Protein AF-A0A3P7J458-F1 (afdb_monomer)

Structure (mmCIF, N/CA/C/O backbone):
data_AF-A0A3P7J458-F1
#
_entry.id   AF-A0A3P7J458-F1
#
loop_
_atom_site.group_PDB
_atom_site.id
_atom_site.type_symbol
_atom_site.label_atom_id
_atom_site.label_alt_id
_atom_site.label_comp_id
_atom_site.label_asym_id
_atom_site.label_entity_id
_atom_site.label_seq_id
_atom_site.pdbx_PDB_ins_code
_atom_site.Cartn_x
_atom_site.Cartn_y
_atom_site.Cartn_z
_atom_site.occupancy
_atom_site.B_iso_or_equiv
_atom_site.auth_seq_id
_atom_site.auth_comp_id
_atom_site.auth_asym_id
_atom_site.auth_atom_id
_atom_site.pdbx_PDB_model_num
ATOM 1 N N . MET A 1 1 ? 8.120 -0.990 6.979 1.00 80.19 1 MET A N 1
ATOM 2 C CA . MET A 1 1 ? 7.201 0.169 6.967 1.00 80.19 1 MET A CA 1
ATOM 3 C C . MET A 1 1 ? 7.114 0.752 8.368 1.00 80.19 1 MET A C 1
ATOM 5 O O . MET A 1 1 ? 7.277 -0.019 9.309 1.00 80.19 1 MET A O 1
ATOM 9 N N . PRO A 1 2 ? 6.896 2.067 8.531 1.00 87.12 2 PRO A N 1
ATOM 10 C CA . PRO A 1 2 ? 6.643 2.652 9.845 1.00 87.12 2 PRO A CA 1
ATOM 11 C C . PRO A 1 2 ? 5.404 2.026 10.516 1.00 87.12 2 PRO A C 1
ATOM 13 O O . PRO A 1 2 ? 4.431 1.738 9.812 1.00 87.12 2 PRO A O 1
ATOM 16 N N . PRO A 1 3 ? 5.398 1.828 11.845 1.00 85.62 3 PRO A N 1
ATOM 17 C CA . PRO A 1 3 ? 4.215 1.355 12.561 1.00 85.62 3 PRO A CA 1
ATOM 18 C C . PRO A 1 3 ? 3.058 2.351 12.407 1.00 85.62 3 PRO A C 1
ATOM 20 O O . PRO A 1 3 ? 3.285 3.560 12.339 1.00 85.62 3 PRO A O 1
ATOM 23 N N . HIS A 1 4 ? 1.825 1.840 12.339 1.00 88.69 4 HIS A N 1
ATOM 24 C CA . HIS A 1 4 ? 0.601 2.633 12.152 1.00 88.69 4 HIS A CA 1
ATOM 25 C C . HIS A 1 4 ? 0.6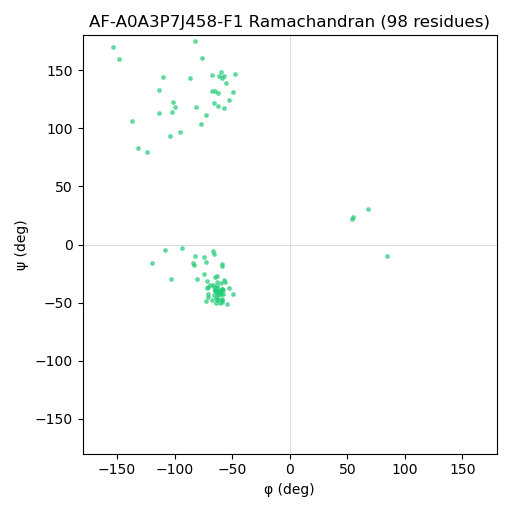06 3.549 10.912 1.00 88.69 4 HIS A C 1
ATOM 27 O O . HIS A 1 4 ? -0.113 4.543 10.879 1.00 88.69 4 HIS A O 1
ATOM 33 N N . SER A 1 5 ? 1.412 3.250 9.885 1.00 90.94 5 SER A N 1
ATOM 34 C CA . SER A 1 5 ? 1.420 4.035 8.637 1.00 90.94 5 SER A CA 1
ATOM 35 C C . SER A 1 5 ? 0.345 3.633 7.630 1.00 90.94 5 SER A C 1
ATOM 37 O O . SER A 1 5 ? 0.047 4.405 6.720 1.00 90.94 5 SER A O 1
ATOM 39 N N . PHE A 1 6 ? -0.247 2.456 7.809 1.00 92.56 6 PHE A N 1
ATOM 40 C CA . PHE A 1 6 ? -1.390 1.949 7.061 1.00 92.56 6 PHE A CA 1
ATOM 41 C C . PHE A 1 6 ? -2.160 0.953 7.938 1.00 92.56 6 PHE A C 1
ATOM 43 O O . PHE A 1 6 ? -1.689 0.578 9.012 1.00 92.56 6 PHE A O 1
ATOM 50 N N . ILE A 1 7 ? -3.346 0.563 7.477 1.00 94.94 7 ILE A N 1
ATOM 51 C CA . ILE A 1 7 ? -4.179 -0.476 8.083 1.00 94.94 7 ILE A CA 1
ATOM 52 C C . ILE A 1 7 ? -4.224 -1.619 7.072 1.00 94.94 7 ILE A C 1
ATOM 54 O O . ILE A 1 7 ? -4.728 -1.422 5.964 1.00 94.94 7 ILE A O 1
ATOM 58 N N . ALA A 1 8 ? -3.635 -2.763 7.415 1.00 92.31 8 ALA A N 1
ATOM 59 C CA . ALA A 1 8 ? -3.552 -3.916 6.528 1.00 92.31 8 ALA A CA 1
ATOM 60 C C . ALA A 1 8 ? -4.816 -4.777 6.658 1.00 92.31 8 ALA A C 1
ATOM 62 O O . ALA A 1 8 ? -5.380 -4.893 7.742 1.00 92.31 8 ALA A O 1
ATOM 63 N N . MET A 1 9 ? -5.298 -5.363 5.561 1.00 91.00 9 MET A N 1
ATOM 64 C CA . MET A 1 9 ? -6.488 -6.227 5.607 1.00 91.00 9 MET A CA 1
ATOM 65 C C . MET A 1 9 ? -6.223 -7.550 6.339 1.00 91.00 9 MET A C 1
ATOM 67 O O . MET A 1 9 ? -7.107 -8.081 7.007 1.00 91.00 9 MET A O 1
ATOM 71 N N . ASP A 1 10 ? -5.010 -8.076 6.199 1.00 89.00 10 ASP A N 1
ATOM 72 C CA . ASP A 1 10 ? -4.530 -9.337 6.760 1.00 89.00 10 ASP A CA 1
ATOM 73 C C . ASP A 1 10 ? -4.254 -9.282 8.271 1.00 89.00 10 ASP A C 1
ATOM 75 O O . ASP A 1 10 ? -4.133 -10.335 8.896 1.00 89.00 10 ASP A O 1
ATOM 79 N N . ASP A 1 11 ? -4.263 -8.085 8.872 1.00 91.81 11 ASP A N 1
ATOM 80 C CA . ASP A 1 11 ? -4.235 -7.891 10.330 1.00 91.81 11 ASP A CA 1
ATOM 81 C C . ASP A 1 11 ? -5.575 -8.251 11.010 1.00 91.81 11 ASP A C 1
ATOM 83 O O . ASP A 1 11 ? -5.627 -8.392 12.233 1.00 91.81 11 ASP A O 1
ATOM 87 N N . TYR A 1 12 ? -6.663 -8.395 10.241 1.00 93.12 12 TYR A N 1
ATOM 88 C CA . TYR A 1 12 ? -8.009 -8.674 10.754 1.00 93.12 12 TYR A CA 1
ATOM 89 C C . TYR A 1 12 ? -8.459 -10.090 10.414 1.00 93.12 12 TYR A C 1
ATOM 91 O O . TYR A 1 12 ? -8.207 -10.607 9.320 1.00 93.12 12 TYR A O 1
ATOM 99 N N . ASN A 1 13 ? -9.206 -10.702 11.332 1.00 91.31 13 ASN A N 1
ATOM 100 C CA . ASN A 1 13 ? -9.737 -12.044 11.132 1.00 91.31 13 ASN A CA 1
ATOM 101 C C . ASN A 1 13 ? -10.867 -12.054 10.106 1.00 91.31 13 ASN A C 1
ATOM 103 O O . ASN A 1 13 ? -10.989 -13.032 9.380 1.00 91.31 13 ASN A O 1
ATOM 107 N N . SER A 1 14 ? -11.654 -10.977 10.009 1.00 92.06 14 SER A N 1
ATOM 108 C CA . SER A 1 14 ? -12.764 -10.880 9.059 1.00 92.06 14 SER A CA 1
ATOM 109 C C . SER A 1 14 ? -13.014 -9.443 8.571 1.00 92.06 14 SER A C 1
ATOM 111 O O . SER A 1 14 ? -12.667 -8.471 9.257 1.00 92.06 14 SER A O 1
ATOM 113 N N . PRO A 1 15 ? -13.697 -9.270 7.419 1.00 93.12 15 PRO A N 1
ATOM 114 C CA . PRO A 1 15 ? -14.131 -7.958 6.946 1.00 93.12 15 PRO A CA 1
ATOM 115 C C . PRO A 1 15 ? -14.992 -7.202 7.953 1.00 93.12 15 PRO A C 1
ATOM 117 O O . PRO A 1 15 ? -14.955 -5.972 8.009 1.00 93.12 15 PRO A O 1
ATOM 120 N N . LYS A 1 16 ? -15.781 -7.930 8.751 1.00 93.25 16 LYS A N 1
ATOM 121 C CA . LYS A 1 16 ? -16.646 -7.340 9.770 1.00 93.25 16 LYS A CA 1
ATOM 122 C C . LYS A 1 16 ? -15.823 -6.704 10.889 1.00 93.25 16 LYS A C 1
ATOM 124 O O . LYS A 1 16 ? -16.086 -5.553 11.228 1.00 93.25 16 LYS A O 1
ATOM 129 N N . GLU A 1 17 ? -14.822 -7.415 11.408 1.00 94.94 17 GLU A N 1
ATOM 130 C CA . GLU A 1 17 ? -13.917 -6.903 12.445 1.00 94.94 17 GLU A CA 1
ATOM 131 C C . GLU A 1 17 ? -13.194 -5.635 11.966 1.00 94.94 17 GLU A C 1
ATOM 133 O O . GLU A 1 17 ? -13.194 -4.609 12.651 1.00 94.94 17 GLU A O 1
ATOM 138 N N . MET A 1 18 ? -12.662 -5.666 10.738 1.00 96.12 18 MET A N 1
ATOM 139 C CA . MET A 1 18 ? -12.031 -4.499 10.121 1.00 96.12 18 MET A CA 1
ATOM 140 C C . MET A 1 18 ? -13.011 -3.325 10.009 1.00 96.12 18 MET A C 1
ATOM 142 O O . MET A 1 18 ? -12.684 -2.204 10.395 1.00 96.12 18 MET A O 1
ATOM 146 N N . ALA A 1 19 ? -14.229 -3.562 9.513 1.00 95.81 19 ALA A N 1
ATOM 147 C CA . ALA A 1 19 ? -15.236 -2.517 9.349 1.00 95.81 19 ALA A CA 1
ATOM 148 C C . ALA A 1 19 ? -15.664 -1.891 10.687 1.00 95.81 19 ALA A C 1
ATOM 150 O O . ALA A 1 19 ? -15.892 -0.682 10.755 1.00 95.81 19 ALA A O 1
ATOM 151 N N . GLU A 1 20 ? -15.772 -2.687 11.752 1.00 96.75 20 GLU A N 1
ATOM 152 C CA . GLU A 1 20 ? -16.069 -2.197 13.100 1.00 96.75 20 GLU A CA 1
ATOM 153 C C . GLU A 1 20 ? -14.948 -1.294 13.627 1.00 96.75 20 GLU A C 1
ATOM 155 O O . GLU A 1 20 ? -15.228 -0.187 14.092 1.00 96.75 20 GLU A O 1
ATOM 160 N N . HIS A 1 21 ? -13.686 -1.703 13.474 1.00 96.75 21 HIS A N 1
ATOM 161 C CA . HIS A 1 21 ? -12.537 -0.879 13.850 1.00 96.75 21 HIS A CA 1
ATOM 162 C C . HIS A 1 21 ? -12.453 0.4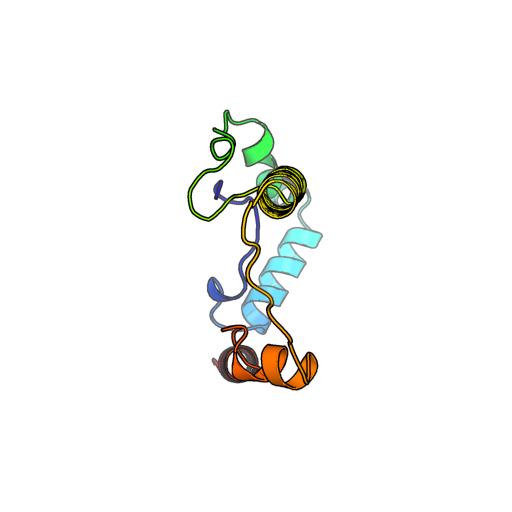21 13.031 1.00 96.75 21 HIS A C 1
ATOM 164 O O . HIS A 1 21 ? -12.250 1.495 13.600 1.00 96.75 21 HIS A O 1
ATOM 170 N N . LEU A 1 22 ? -12.682 0.370 11.714 1.00 97.31 22 LEU A N 1
ATOM 171 C CA . LEU A 1 22 ? -12.675 1.567 10.866 1.00 97.31 22 LEU A CA 1
ATOM 172 C C . LEU A 1 22 ? -13.778 2.563 11.252 1.00 97.31 22 LEU A C 1
ATOM 174 O O . LEU A 1 22 ? -13.518 3.764 11.294 1.00 97.31 22 LEU A O 1
ATOM 178 N N . LYS A 1 23 ? -14.982 2.087 11.594 1.00 97.94 23 LYS A N 1
ATOM 179 C CA . LYS A 1 23 ? -16.072 2.949 12.089 1.00 97.94 23 LYS A CA 1
ATOM 180 C C . LYS A 1 23 ? -15.733 3.599 13.430 1.00 97.94 23 LYS A C 1
ATOM 182 O O . LYS A 1 23 ? -16.052 4.767 13.646 1.00 97.94 23 LYS A O 1
ATOM 187 N N . GLN A 1 24 ? -15.075 2.867 14.331 1.00 96.75 24 GLN A N 1
ATOM 188 C CA . GLN A 1 24 ? -14.593 3.436 15.591 1.00 96.75 24 GLN A CA 1
ATOM 189 C C . GLN A 1 24 ? -13.564 4.546 15.329 1.00 96.75 24 GLN A C 1
ATOM 191 O O . GLN A 1 24 ? -13.716 5.645 15.865 1.00 96.75 24 GLN A O 1
ATOM 196 N N . LEU A 1 25 ? -12.586 4.304 14.446 1.00 96.81 25 LEU A N 1
ATOM 197 C CA . LEU A 1 25 ? -11.589 5.306 14.053 1.00 96.81 25 LEU A CA 1
ATOM 198 C C . LEU A 1 25 ? -12.206 6.538 13.387 1.00 96.81 25 LEU A C 1
ATOM 200 O O . LEU A 1 25 ? -11.779 7.654 13.668 1.00 96.81 25 LEU A O 1
ATOM 204 N N . GLU A 1 26 ? -13.215 6.362 12.533 1.00 96.62 26 GLU A N 1
ATOM 205 C CA . GLU A 1 26 ? -13.939 7.476 11.912 1.00 96.62 26 GLU A CA 1
ATOM 206 C C . GLU A 1 26 ? -14.565 8.404 12.970 1.00 96.62 26 GLU A C 1
ATOM 208 O O . GLU A 1 26 ? -14.541 9.630 12.830 1.00 96.62 26 GLU A O 1
ATOM 213 N N . SER A 1 27 ? -15.092 7.824 14.052 1.00 96.94 27 SER A N 1
ATOM 214 C CA . SER A 1 27 ? -15.742 8.570 15.134 1.00 96.94 27 SER A CA 1
ATOM 215 C C . SER A 1 27 ? -14.764 9.197 16.140 1.00 96.94 27 SER A C 1
ATOM 217 O O . SER A 1 27 ? -15.055 10.260 16.696 1.00 96.94 27 SER A O 1
ATOM 219 N N . ASP A 1 28 ? -13.589 8.593 16.349 1.00 97.75 28 ASP A N 1
ATOM 220 C CA . ASP A 1 28 ? -12.557 9.073 17.272 1.00 97.75 28 ASP A CA 1
ATOM 221 C C . ASP A 1 28 ? -11.391 9.734 16.520 1.00 97.75 28 ASP A C 1
ATOM 223 O O . ASP A 1 28 ? -10.392 9.113 16.145 1.00 97.75 28 ASP A O 1
ATOM 227 N N . LYS A 1 29 ? -11.482 11.061 16.376 1.00 95.62 29 LYS A N 1
ATOM 228 C CA . LYS A 1 29 ? -10.443 11.883 15.736 1.00 95.62 29 LYS A CA 1
ATOM 229 C C . LYS A 1 29 ? -9.071 11.758 16.396 1.00 95.62 29 LYS A C 1
ATOM 231 O O . LYS A 1 29 ? -8.068 11.948 15.710 1.00 95.62 29 LYS A O 1
ATOM 236 N N . LYS A 1 30 ? -9.004 11.503 17.709 1.00 96.31 30 LYS A N 1
ATOM 237 C CA . LYS A 1 30 ? -7.727 11.365 18.415 1.00 96.31 30 LYS A CA 1
ATOM 238 C C . LYS A 1 30 ? -7.080 10.040 18.031 1.00 96.31 30 LYS A C 1
ATOM 240 O O . LYS A 1 30 ? -5.923 10.050 17.629 1.00 96.31 30 LYS A O 1
ATOM 245 N N . ALA A 1 31 ? -7.832 8.941 18.088 1.00 95.44 31 ALA A N 1
ATOM 246 C CA . ALA A 1 31 ? -7.348 7.631 17.658 1.00 95.44 31 ALA A CA 1
ATOM 247 C C . ALA A 1 31 ? -6.931 7.638 16.177 1.00 95.44 31 ALA A C 1
ATOM 249 O O . ALA A 1 31 ? -5.853 7.156 15.836 1.00 95.44 31 ALA A O 1
ATOM 250 N N . TYR A 1 32 ? -7.722 8.271 15.305 1.00 95.50 32 TYR A N 1
ATOM 251 C CA . TYR A 1 32 ? -7.363 8.445 13.896 1.00 95.50 32 TYR A CA 1
ATOM 252 C C . TYR A 1 32 ? -6.069 9.254 13.709 1.00 95.50 32 TYR A C 1
ATOM 254 O O . TYR A 1 32 ? -5.224 8.899 12.888 1.00 95.50 32 TYR A O 1
ATOM 262 N N . ALA A 1 33 ? -5.866 10.322 14.490 1.00 94.44 33 ALA A N 1
ATOM 263 C CA . ALA A 1 33 ? -4.663 11.148 14.403 1.00 94.44 33 ALA A CA 1
ATOM 264 C C . ALA A 1 33 ? -3.369 10.386 14.759 1.00 94.44 33 ALA A C 1
ATOM 266 O O . ALA A 1 33 ? -2.306 10.727 14.234 1.00 94.44 33 ALA A O 1
ATOM 267 N N . GLU A 1 34 ? -3.437 9.341 15.593 1.00 93.31 34 GLU A N 1
ATOM 268 C CA . GLU A 1 34 ? -2.271 8.514 15.942 1.00 93.31 34 GLU A CA 1
ATOM 269 C C . GLU A 1 34 ? -1.700 7.751 14.731 1.00 93.31 34 GLU A C 1
ATOM 271 O O . GLU A 1 34 ? -0.484 7.581 14.635 1.00 93.31 34 GLU A O 1
ATOM 276 N N . TYR A 1 35 ? -2.515 7.426 13.718 1.00 94.56 35 TYR A N 1
ATOM 277 C CA . TYR A 1 35 ? -2.038 6.858 12.440 1.00 94.56 35 TYR A CA 1
ATOM 278 C C . TYR A 1 35 ? -1.180 7.829 11.612 1.00 94.56 35 TYR A C 1
ATOM 280 O O . TYR A 1 35 ? -0.608 7.467 10.585 1.00 94.56 35 TYR A O 1
ATOM 288 N N . PHE A 1 36 ? -1.049 9.082 12.048 1.00 93.00 36 PHE A N 1
ATOM 289 C CA . PHE A 1 36 ? -0.144 10.064 11.453 1.00 93.00 36 PHE A CA 1
ATOM 290 C C . PHE A 1 36 ? 1.064 10.362 12.341 1.00 93.00 36 PHE A C 1
ATOM 292 O O . PHE A 1 36 ? 1.962 11.090 11.908 1.00 93.00 36 PHE A O 1
ATOM 299 N N . ALA A 1 37 ? 1.127 9.800 13.555 1.00 92.62 37 ALA A N 1
ATOM 300 C CA . ALA A 1 37 ? 2.219 10.031 14.496 1.00 92.62 37 ALA A CA 1
ATOM 301 C C . ALA A 1 37 ? 3.569 9.607 13.915 1.00 92.62 37 ALA A C 1
ATOM 303 O O . ALA A 1 37 ? 4.571 10.289 14.147 1.00 92.62 37 ALA A O 1
ATOM 304 N N . TRP A 1 38 ? 3.582 8.558 13.082 1.00 90.62 38 TRP A N 1
ATOM 305 C CA . TRP A 1 38 ? 4.789 8.116 12.395 1.00 90.62 38 TRP A CA 1
ATOM 306 C C . TRP A 1 38 ? 5.458 9.271 11.647 1.00 90.62 38 TRP A C 1
ATOM 308 O O . TRP A 1 38 ? 6.664 9.413 11.745 1.00 90.62 38 TRP A O 1
ATOM 318 N N . ARG A 1 39 ? 4.725 10.207 11.032 1.00 89.69 39 ARG A N 1
ATOM 319 C CA . ARG A 1 39 ? 5.309 11.337 10.279 1.00 89.69 39 ARG A CA 1
ATOM 320 C C . ARG A 1 39 ? 6.232 12.251 11.097 1.00 89.69 39 ARG A C 1
ATOM 322 O O . ARG A 1 39 ? 7.001 12.999 10.508 1.00 89.69 39 ARG A O 1
ATOM 329 N N . LYS A 1 40 ? 6.148 12.213 12.431 1.00 89.88 40 LYS A N 1
ATOM 330 C CA . LYS A 1 40 ? 7.004 12.992 13.343 1.00 89.88 40 LYS A CA 1
ATOM 331 C C . LYS A 1 40 ? 8.355 12.319 13.618 1.00 89.88 40 LYS A C 1
ATOM 333 O O . LYS A 1 40 ? 9.263 12.974 14.120 1.00 89.88 40 LYS A O 1
ATOM 338 N N . GLY A 1 41 ? 8.472 11.020 13.344 1.00 83.88 41 GLY A N 1
ATOM 339 C CA . GLY A 1 41 ? 9.703 10.256 13.520 1.00 83.88 41 GLY A CA 1
ATOM 340 C C . GLY A 1 41 ? 10.732 10.530 12.423 1.00 83.88 41 GLY A C 1
ATOM 341 O O . GLY A 1 41 ? 10.402 10.997 11.333 1.00 83.88 41 GLY A O 1
ATOM 342 N N . MET A 1 42 ? 11.992 10.200 12.705 1.00 80.88 42 MET A N 1
ATOM 343 C CA . MET A 1 42 ? 13.035 10.146 11.683 1.00 80.88 42 MET A CA 1
ATOM 344 C C . MET A 1 42 ? 12.934 8.815 10.939 1.00 80.88 42 MET A C 1
ATOM 346 O O . MET A 1 42 ? 13.114 7.757 11.537 1.00 80.88 42 MET A O 1
ATOM 350 N N . TRP A 1 43 ? 12.675 8.871 9.634 1.00 81.56 43 TRP A N 1
ATOM 351 C CA . TRP A 1 43 ? 12.645 7.689 8.776 1.00 81.56 43 TRP A CA 1
ATOM 352 C C . TRP A 1 43 ? 13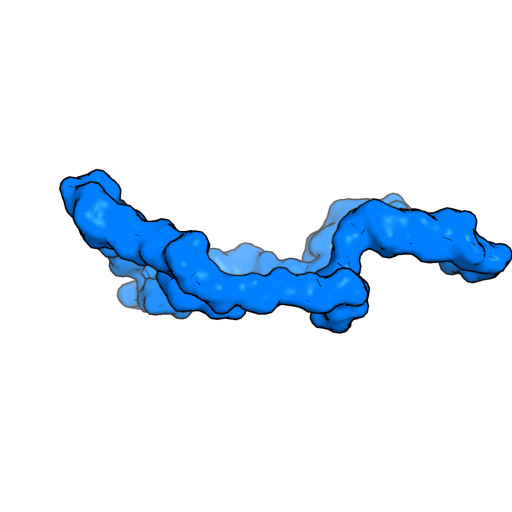.781 7.746 7.782 1.00 81.56 43 TRP A C 1
ATOM 354 O O . TRP A 1 43 ? 13.977 8.748 7.094 1.00 81.56 43 TRP A O 1
ATOM 364 N N . THR A 1 44 ? 14.487 6.633 7.662 1.00 76.44 44 THR A N 1
ATOM 365 C CA . THR A 1 44 ? 15.378 6.426 6.533 1.00 76.44 44 THR A CA 1
ATOM 366 C C . THR A 1 44 ? 14.508 6.156 5.316 1.00 76.44 44 THR A C 1
ATOM 368 O O . THR A 1 44 ? 13.839 5.123 5.240 1.00 76.44 44 THR A O 1
ATOM 371 N N . ALA A 1 45 ? 14.491 7.094 4.369 1.00 73.44 45 ALA A N 1
ATOM 372 C CA . ALA A 1 45 ? 14.000 6.790 3.034 1.00 73.44 45 ALA A CA 1
ATOM 373 C C . ALA A 1 45 ? 14.798 5.595 2.503 1.00 73.44 45 ALA A C 1
ATOM 375 O O . ALA A 1 45 ? 16.012 5.527 2.718 1.00 73.44 45 ALA A O 1
ATOM 376 N N . ALA A 1 46 ? 14.123 4.654 1.838 1.00 74.00 46 ALA A N 1
ATOM 377 C CA . ALA A 1 46 ? 14.820 3.565 1.170 1.00 74.00 46 ALA A CA 1
ATOM 378 C C . ALA A 1 46 ? 15.957 4.167 0.321 1.00 74.00 46 ALA A C 1
ATOM 380 O O . ALA A 1 46 ? 15.710 5.160 -0.377 1.00 74.00 46 ALA A O 1
ATOM 381 N N . PRO A 1 47 ? 17.192 3.637 0.420 1.00 72.25 47 PRO A N 1
ATOM 382 C CA . PRO A 1 47 ? 18.315 4.140 -0.352 1.00 72.25 47 PRO A CA 1
ATOM 383 C C . PRO A 1 47 ? 17.943 4.306 -1.822 1.00 72.25 47 PRO A C 1
ATOM 385 O O . PRO A 1 47 ? 17.149 3.533 -2.366 1.00 72.25 47 PRO A O 1
ATOM 388 N N . TRP A 1 48 ? 18.528 5.309 -2.472 1.00 64.25 48 TRP A N 1
ATOM 389 C CA . TRP A 1 48 ? 18.361 5.474 -3.909 1.00 64.25 48 TRP A CA 1
ATOM 390 C C . TRP A 1 48 ? 18.840 4.184 -4.598 1.00 64.25 48 TRP A C 1
ATOM 392 O O . TRP A 1 48 ? 19.999 3.810 -4.441 1.00 64.25 48 TRP A O 1
ATOM 402 N N . ASN A 1 49 ? 17.940 3.486 -5.302 1.00 68.00 49 ASN A N 1
ATOM 403 C CA . ASN A 1 49 ? 18.153 2.152 -5.890 1.00 68.00 49 ASN A CA 1
ATOM 404 C C . ASN A 1 49 ? 18.304 0.980 -4.897 1.00 68.00 49 ASN A C 1
ATOM 406 O O . ASN A 1 49 ? 18.981 -0.002 -5.205 1.00 68.00 49 ASN A O 1
ATOM 410 N N . ALA A 1 50 ? 17.672 1.035 -3.723 1.00 71.81 50 ALA A N 1
ATOM 411 C CA . ALA A 1 50 ? 17.594 -0.131 -2.846 1.00 71.81 50 ALA A CA 1
ATOM 412 C C . ALA A 1 50 ? 16.934 -1.332 -3.566 1.00 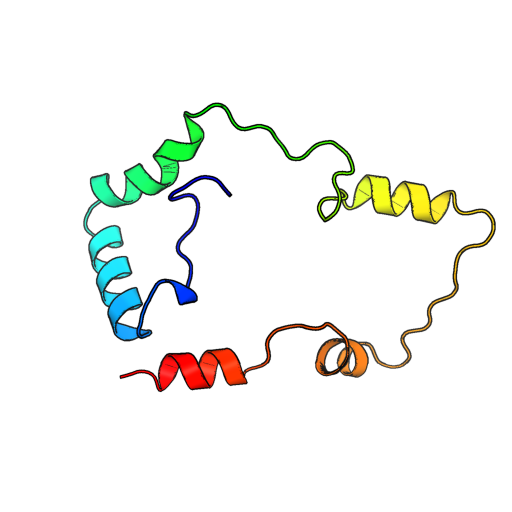71.81 50 ALA A C 1
ATOM 414 O O . ALA A 1 50 ? 16.000 -1.136 -4.352 1.00 71.81 50 ALA A O 1
ATOM 415 N N . PRO A 1 51 ? 17.363 -2.581 -3.301 1.00 63.16 51 PRO A N 1
ATOM 416 C CA . PRO A 1 51 ? 16.683 -3.769 -3.814 1.00 63.16 51 PRO A CA 1
ATOM 417 C C . PRO A 1 51 ? 15.188 -3.732 -3.461 1.00 63.16 51 PRO A C 1
ATOM 419 O O . PRO A 1 51 ? 14.827 -3.559 -2.300 1.00 63.16 51 PRO A O 1
ATOM 422 N N . GLY A 1 52 ? 14.316 -3.830 -4.468 1.00 64.81 52 GLY A N 1
ATOM 423 C CA . GLY A 1 52 ? 12.860 -3.703 -4.298 1.00 64.81 52 GLY A CA 1
ATOM 424 C C . GLY A 1 52 ? 12.311 -2.266 -4.308 1.00 64.81 52 GLY A C 1
ATOM 425 O O . GLY A 1 52 ? 11.103 -2.092 -4.429 1.00 64.81 52 GLY A O 1
ATOM 426 N N . TYR A 1 53 ? 13.161 -1.234 -4.270 1.00 65.31 53 TYR A N 1
ATOM 427 C CA . TYR A 1 53 ? 12.771 0.174 -4.404 1.00 65.31 53 TYR A CA 1
ATOM 428 C C . TYR A 1 53 ? 13.671 0.897 -5.418 1.00 65.31 53 TYR A C 1
ATOM 430 O O . TYR A 1 53 ? 14.639 1.586 -5.088 1.00 65.31 53 TYR A O 1
ATOM 438 N N . ARG A 1 54 ? 13.323 0.740 -6.698 1.00 69.75 54 ARG A N 1
ATOM 439 C CA . ARG A 1 54 ? 13.853 1.546 -7.804 1.00 69.75 54 ARG A CA 1
ATOM 440 C C . ARG A 1 54 ? 12.812 2.590 -8.175 1.00 69.75 54 ARG A C 1
ATOM 442 O O . ARG A 1 54 ? 11.696 2.218 -8.535 1.00 69.75 54 ARG A O 1
ATOM 449 N N . ASN A 1 55 ? 13.160 3.874 -8.128 1.00 76.38 55 ASN A N 1
ATOM 450 C CA . ASN A 1 55 ? 12.251 4.898 -8.639 1.00 76.38 55 ASN A CA 1
ATOM 451 C C . ASN A 1 55 ? 11.968 4.647 -10.139 1.00 76.38 55 ASN A C 1
ATOM 453 O O . ASN A 1 55 ? 12.809 4.129 -10.880 1.00 76.38 55 ASN A O 1
ATOM 457 N N . GLY A 1 56 ? 10.769 5.010 -10.597 1.00 79.06 56 GLY A N 1
ATOM 458 C CA . GLY A 1 56 ? 10.388 4.804 -11.998 1.00 79.06 56 GLY A CA 1
ATOM 459 C C . GLY A 1 56 ? 11.334 5.517 -12.970 1.00 79.06 56 GLY A C 1
ATOM 460 O O . GLY A 1 56 ? 11.710 4.949 -13.990 1.00 79.06 56 GLY A O 1
ATOM 461 N N . PHE A 1 57 ? 11.786 6.726 -12.616 1.00 82.00 57 PHE A N 1
ATOM 462 C CA . PHE A 1 57 ? 12.640 7.542 -13.479 1.00 82.00 57 PHE A CA 1
ATOM 463 C C . PHE A 1 57 ? 14.068 7.010 -13.638 1.00 82.00 57 PHE A C 1
ATOM 465 O O . PHE A 1 57 ? 14.537 6.961 -14.767 1.00 82.00 57 PHE A O 1
ATOM 472 N N . CYS A 1 58 ? 14.774 6.577 -12.582 1.00 78.12 58 CYS A N 1
ATOM 473 C CA . CYS A 1 58 ? 16.118 6.015 -12.780 1.00 78.12 58 CYS A CA 1
ATOM 474 C C . CYS A 1 58 ? 16.046 4.655 -13.462 1.00 78.12 58 CYS A C 1
ATOM 476 O O . CYS A 1 58 ? 16.871 4.402 -14.332 1.00 78.12 58 CYS A O 1
ATOM 478 N N . ARG A 1 59 ? 15.033 3.828 -13.152 1.00 81.56 59 ARG A N 1
ATOM 479 C CA . ARG A 1 59 ? 14.822 2.571 -13.882 1.00 81.56 59 ARG A CA 1
ATOM 480 C C . ARG A 1 59 ? 14.578 2.823 -15.370 1.00 81.56 59 ARG A C 1
ATOM 482 O O . ARG A 1 59 ? 15.087 2.078 -16.197 1.00 81.56 59 ARG A O 1
ATOM 489 N N . LEU A 1 60 ? 13.827 3.872 -15.711 1.00 84.69 60 LEU A N 1
ATOM 490 C CA . LEU A 1 60 ? 13.644 4.296 -17.097 1.00 84.69 60 LEU A CA 1
ATOM 491 C C . LEU A 1 60 ? 14.963 4.764 -17.717 1.00 84.69 60 LEU A C 1
ATOM 493 O O . LEU A 1 60 ? 15.306 4.293 -18.794 1.00 84.69 60 LEU A O 1
ATOM 497 N N . CYS A 1 61 ? 15.705 5.654 -17.050 1.00 86.06 61 CYS A N 1
ATOM 498 C CA . CYS A 1 61 ? 16.996 6.123 -17.548 1.00 86.06 61 CYS A CA 1
ATOM 499 C C . CYS A 1 61 ? 17.922 4.944 -17.846 1.00 86.06 61 CYS A C 1
ATOM 501 O O . CYS A 1 61 ? 18.423 4.842 -18.953 1.00 86.06 61 CYS A O 1
ATOM 503 N N . GLU A 1 62 ? 18.109 4.019 -16.909 1.00 85.31 62 GLU A N 1
ATOM 504 C CA . GLU A 1 62 ? 18.966 2.848 -17.120 1.00 85.31 62 GLU A CA 1
ATOM 505 C C . GLU A 1 62 ? 18.530 2.012 -18.316 1.00 85.31 62 GLU A C 1
ATOM 507 O O . GLU A 1 62 ? 19.375 1.648 -19.120 1.00 85.31 62 GLU A O 1
ATOM 512 N N . ARG A 1 63 ? 17.222 1.787 -18.487 1.00 85.38 63 ARG A N 1
ATOM 513 C CA . ARG A 1 63 ? 16.684 1.080 -19.658 1.00 85.38 63 ARG A CA 1
ATOM 514 C C . ARG A 1 63 ? 16.945 1.805 -20.972 1.00 85.38 63 ARG A C 1
ATOM 516 O O . ARG A 1 63 ? 17.107 1.152 -21.992 1.00 85.38 63 ARG A O 1
ATOM 523 N N . LEU A 1 64 ? 16.976 3.136 -20.959 1.00 89.06 64 LEU A N 1
ATOM 524 C CA . LEU A 1 64 ? 17.329 3.941 -22.131 1.00 89.06 64 LEU A CA 1
ATOM 525 C C . LEU A 1 64 ? 18.835 3.921 -22.429 1.00 89.06 64 LEU A C 1
ATOM 527 O O . LEU A 1 64 ? 19.218 4.147 -23.571 1.00 89.06 64 LEU A O 1
ATOM 531 N N . TRP A 1 65 ? 19.669 3.679 -21.416 1.00 91.31 65 TRP A N 1
ATOM 532 C CA . TRP A 1 65 ? 21.129 3.601 -21.533 1.00 91.31 65 TRP A CA 1
ATOM 533 C C . TRP A 1 65 ? 21.654 2.169 -21.751 1.00 91.31 65 TRP A C 1
ATOM 535 O O . TRP A 1 65 ? 22.861 1.996 -21.900 1.00 91.31 65 TRP A O 1
ATOM 545 N N . GLU A 1 66 ? 20.795 1.145 -21.763 1.00 90.50 66 GLU A N 1
ATOM 546 C CA . GLU A 1 66 ? 21.187 -0.238 -22.065 1.00 90.50 66 GLU A CA 1
ATOM 547 C C . GLU A 1 66 ? 21.658 -0.353 -23.530 1.00 90.50 66 GLU A C 1
ATOM 549 O O . GLU A 1 66 ? 20.907 -0.042 -24.452 1.00 90.50 66 GLU A O 1
ATOM 554 N N . GLU A 1 67 ? 22.904 -0.800 -23.746 1.00 89.81 67 GLU A N 1
ATOM 555 C CA . GLU A 1 67 ? 23.501 -0.941 -25.089 1.00 89.81 67 GLU A CA 1
ATOM 556 C C . GLU A 1 67 ? 22.792 -2.014 -25.934 1.00 89.81 67 GLU A C 1
ATOM 558 O O . GLU A 1 67 ? 22.590 -1.837 -27.135 1.00 89.81 67 GLU A O 1
ATOM 563 N N . GLU A 1 68 ? 22.364 -3.101 -25.289 1.00 88.62 68 GLU A N 1
ATOM 564 C CA . GLU A 1 68 ? 21.604 -4.199 -25.890 1.00 88.62 68 GLU A CA 1
ATOM 565 C C . GLU A 1 68 ? 20.293 -4.405 -25.112 1.00 88.62 68 GLU A C 1
ATOM 567 O O . GLU A 1 68 ? 20.205 -5.282 -24.246 1.00 88.62 68 GLU A O 1
ATOM 572 N N . PRO A 1 69 ? 19.259 -3.580 -25.358 1.00 82.81 69 PRO A N 1
ATOM 573 C CA . PRO A 1 69 ? 18.017 -3.670 -24.609 1.00 82.81 69 PRO A CA 1
ATOM 574 C C . PRO A 1 69 ? 17.292 -4.977 -24.942 1.00 82.81 69 PRO A C 1
ATOM 576 O O . PRO A 1 69 ? 17.076 -5.315 -26.110 1.00 82.81 69 PRO A O 1
ATOM 579 N N . GLN A 1 70 ? 16.849 -5.699 -23.912 1.00 80.19 70 GLN A N 1
ATOM 580 C CA . GLN A 1 70 ? 15.975 -6.853 -24.115 1.00 80.19 70 GLN A CA 1
ATOM 581 C C . GLN A 1 70 ? 14.660 -6.409 -24.763 1.00 80.19 70 GLN A C 1
ATOM 583 O O . GLN A 1 70 ? 13.881 -5.652 -24.175 1.00 80.19 70 GLN A O 1
ATOM 588 N N . GLN A 1 71 ? 14.376 -6.937 -25.953 1.00 81.19 71 GLN A N 1
ATOM 589 C CA . GLN A 1 71 ? 13.057 -6.816 -26.559 1.00 81.19 71 GLN A CA 1
ATOM 590 C C . GLN A 1 71 ? 12.108 -7.809 -25.892 1.00 81.19 71 GLN A C 1
ATOM 592 O O . GLN A 1 71 ? 12.156 -9.007 -26.150 1.00 81.19 71 GLN A O 1
ATOM 597 N N . ASN A 1 72 ? 11.246 -7.292 -25.022 1.00 81.06 72 ASN A N 1
ATOM 598 C CA . ASN A 1 72 ? 10.161 -8.059 -24.428 1.00 81.06 72 ASN A CA 1
ATOM 599 C C . ASN A 1 72 ? 8.864 -7.678 -25.140 1.00 81.06 72 ASN A C 1
ATOM 601 O O . ASN A 1 72 ? 8.416 -6.536 -25.038 1.00 81.06 72 ASN A O 1
ATOM 605 N N . VAL A 1 73 ? 8.275 -8.628 -25.864 1.00 87.69 73 VAL A N 1
ATOM 606 C CA . VAL A 1 73 ? 6.946 -8.472 -26.458 1.00 87.69 73 VAL A CA 1
ATOM 607 C C . VAL A 1 73 ? 5.955 -9.191 -25.560 1.00 87.69 73 VAL A C 1
ATOM 609 O O . VAL A 1 73 ? 6.053 -10.397 -25.349 1.00 87.69 73 VAL A O 1
ATOM 612 N N . ILE A 1 74 ? 5.014 -8.431 -25.010 1.00 89.69 74 ILE A N 1
ATOM 613 C CA . ILE A 1 74 ? 3.862 -8.989 -24.311 1.00 89.69 74 ILE A CA 1
ATOM 614 C C . ILE A 1 74 ? 2.733 -9.035 -25.336 1.00 89.69 74 ILE A C 1
ATOM 616 O O . ILE A 1 74 ? 2.089 -8.020 -25.590 1.00 89.69 74 ILE A O 1
ATOM 620 N N . GLU A 1 75 ? 2.541 -10.200 -25.954 1.00 91.81 75 GLU A N 1
ATOM 621 C CA . GLU A 1 75 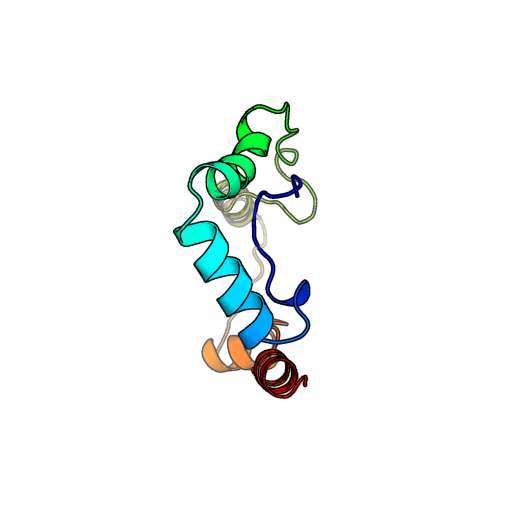? 1.517 -10.419 -26.989 1.00 91.81 75 GLU A CA 1
ATOM 622 C C . GLU A 1 75 ? 0.104 -10.128 -26.464 1.00 91.81 75 GLU A C 1
ATOM 624 O O . GLU A 1 75 ? -0.727 -9.542 -27.155 1.00 91.81 75 GLU A O 1
ATOM 629 N N . ASP A 1 76 ? -0.151 -10.501 -25.209 1.00 94.12 76 ASP A N 1
ATOM 630 C CA . ASP A 1 76 ? -1.408 -10.241 -24.521 1.00 94.12 76 ASP A CA 1
ATOM 631 C C . ASP A 1 76 ? -1.133 -9.770 -23.090 1.00 94.12 76 ASP A C 1
ATOM 633 O O . ASP A 1 76 ? -0.743 -10.534 -22.202 1.00 94.12 76 ASP A O 1
ATOM 637 N N . VAL A 1 77 ? -1.334 -8.468 -22.884 1.00 92.12 77 VAL A N 1
ATOM 638 C CA . VAL A 1 77 ? -1.107 -7.795 -21.601 1.00 92.12 77 VAL A CA 1
A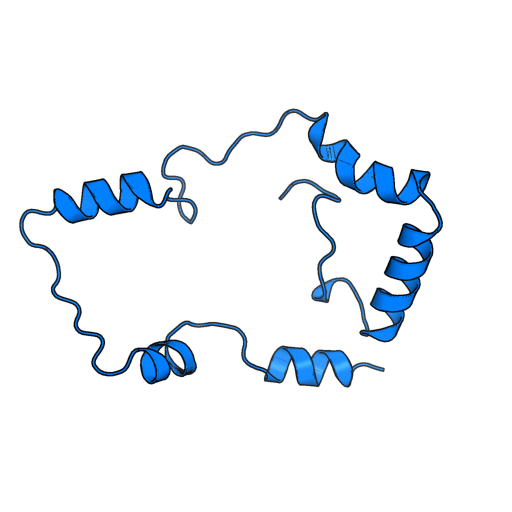TOM 639 C C . VAL A 1 77 ? -2.036 -8.326 -20.516 1.00 92.12 77 VAL A C 1
ATOM 641 O O . VAL A 1 77 ? -1.613 -8.448 -19.368 1.00 92.12 77 VAL A O 1
ATOM 644 N N . TRP A 1 78 ? -3.279 -8.671 -20.857 1.00 91.31 78 TRP A N 1
ATOM 645 C CA . TRP A 1 78 ? -4.235 -9.203 -19.888 1.00 91.31 78 TRP A CA 1
ATOM 646 C C . TRP A 1 78 ? -3.852 -10.604 -19.463 1.00 91.31 78 TRP A C 1
ATOM 648 O O . TRP A 1 78 ? -3.882 -10.925 -18.282 1.00 91.31 78 TRP A O 1
ATOM 658 N N . ALA A 1 79 ? -3.441 -11.417 -20.425 1.00 91.00 79 ALA A N 1
ATOM 659 C CA . ALA A 1 79 ? -3.015 -12.774 -20.173 1.00 91.00 79 ALA A CA 1
ATOM 660 C C . ALA A 1 79 ? -1.741 -12.831 -19.311 1.00 91.00 79 ALA A C 1
ATOM 662 O O . ALA A 1 79 ? -1.660 -13.652 -18.397 1.00 91.00 79 ALA A O 1
ATOM 663 N N . TRP A 1 80 ? -0.783 -11.933 -19.560 1.00 90.25 80 TRP A N 1
ATOM 664 C CA . TRP A 1 80 ? 0.383 -11.742 -18.694 1.00 90.25 80 TRP A CA 1
ATOM 665 C C . TRP A 1 80 ? -0.029 -11.256 -17.300 1.00 90.25 80 TRP A C 1
ATOM 667 O O . TRP A 1 80 ? 0.406 -11.811 -16.293 1.00 90.25 80 TRP A O 1
ATOM 677 N N . PHE A 1 81 ? -0.901 -10.248 -17.220 1.00 86.62 81 PHE A N 1
ATOM 678 C CA . PHE A 1 81 ? -1.329 -9.695 -15.940 1.00 86.62 81 PHE A CA 1
ATOM 679 C C . PHE A 1 81 ? -2.063 -10.733 -15.086 1.00 86.62 81 PHE A C 1
ATOM 681 O O . PHE A 1 81 ? -1.783 -10.858 -13.902 1.00 86.62 81 PHE A O 1
ATOM 688 N N . ASP A 1 82 ? -2.961 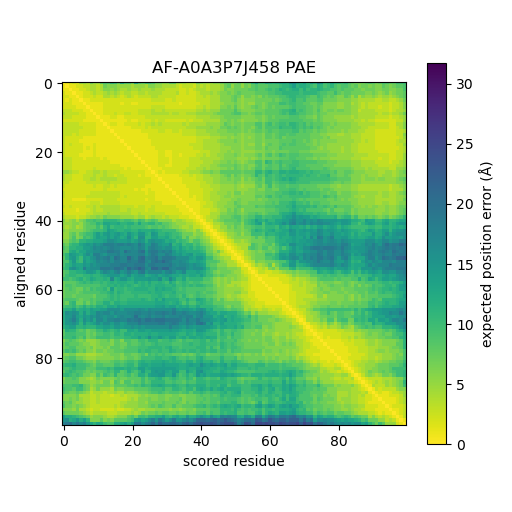-11.512 -15.674 1.00 84.75 82 ASP A N 1
ATOM 689 C CA . ASP A 1 82 ? -3.755 -12.503 -14.949 1.00 84.75 82 ASP A CA 1
ATOM 690 C C . ASP A 1 82 ? -2.922 -13.721 -14.511 1.00 84.75 82 ASP A C 1
ATOM 692 O O . ASP A 1 82 ? -3.104 -14.244 -13.412 1.00 84.75 82 ASP A O 1
ATOM 696 N N . ARG A 1 83 ? -1.973 -14.171 -15.347 1.00 83.94 83 ARG A N 1
ATOM 697 C CA . ARG A 1 83 ? -1.251 -15.437 -15.117 1.00 83.94 83 ARG A CA 1
ATOM 698 C C . ARG A 1 83 ? 0.165 -15.292 -14.572 1.00 83.94 83 ARG A C 1
ATOM 700 O O . ARG A 1 83 ? 0.640 -16.200 -13.896 1.00 83.94 83 ARG A O 1
ATOM 707 N N . GLU A 1 84 ? 0.858 -14.202 -14.885 1.00 81.56 84 GLU A N 1
ATOM 708 C CA . GLU A 1 84 ? 2.312 -14.074 -14.694 1.00 81.56 84 GLU A CA 1
ATOM 709 C C . GLU A 1 84 ? 2.713 -12.936 -13.750 1.00 81.56 84 GLU A C 1
ATOM 711 O O . GLU A 1 84 ? 3.840 -12.926 -13.256 1.00 81.56 84 GLU A O 1
ATOM 716 N N . SER A 1 85 ? 1.809 -11.996 -13.452 1.00 80.25 85 SER A N 1
ATOM 717 C CA . SER A 1 85 ? 2.095 -10.829 -12.598 1.00 80.25 85 SER A CA 1
ATOM 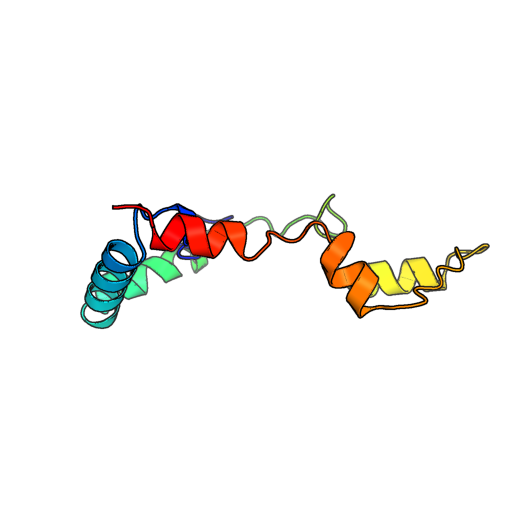718 C C . SER A 1 85 ? 2.407 -11.167 -11.136 1.00 80.25 85 SER A C 1
ATOM 720 O O . SER A 1 85 ? 2.807 -10.279 -10.383 1.00 80.25 85 SER A O 1
ATOM 722 N N . GLN A 1 86 ? 2.227 -12.431 -10.729 1.00 82.44 86 GLN A N 1
ATOM 723 C CA . GLN A 1 86 ? 2.354 -12.906 -9.345 1.00 82.44 86 GLN A CA 1
ATOM 724 C C . GLN A 1 86 ? 1.484 -12.111 -8.355 1.00 82.44 86 GLN A C 1
ATOM 726 O O . GLN A 1 86 ? 1.770 -12.086 -7.158 1.00 82.44 86 GLN A O 1
ATOM 731 N N . CYS A 1 87 ? 0.42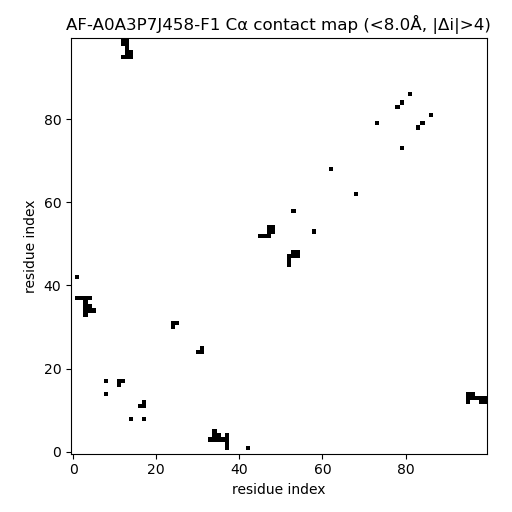7 -11.450 -8.836 1.00 81.81 87 CYS A N 1
ATOM 732 C CA . CYS A 1 87 ? -0.558 -10.823 -7.972 1.00 81.81 87 CYS A CA 1
ATOM 733 C C . CYS A 1 87 ? -1.342 -11.889 -7.202 1.00 81.81 87 CYS A C 1
ATOM 735 O O . CYS A 1 87 ? -1.639 -12.969 -7.723 1.00 81.81 87 CYS A O 1
ATOM 737 N N . GLU A 1 88 ? -1.725 -11.564 -5.968 1.00 79.69 88 GLU A N 1
ATOM 738 C CA . GLU A 1 88 ? -2.716 -12.370 -5.270 1.00 79.69 88 GLU A CA 1
ATOM 739 C C . GLU A 1 88 ? -4.039 -12.326 -6.036 1.00 79.69 88 GLU A C 1
ATOM 741 O O . GLU A 1 88 ? -4.522 -11.261 -6.433 1.00 79.69 88 GLU A O 1
ATOM 746 N N . ARG A 1 89 ? -4.599 -13.510 -6.279 1.00 81.69 89 ARG A N 1
ATOM 747 C CA . ARG A 1 89 ? -5.864 -13.670 -6.995 1.00 81.69 89 ARG A CA 1
ATOM 748 C C . ARG A 1 89 ? -7.042 -13.449 -6.052 1.00 81.69 89 ARG A C 1
ATOM 750 O O . ARG A 1 89 ? -6.892 -13.318 -4.837 1.00 81.69 89 ARG A O 1
ATOM 757 N N . ASP A 1 90 ? -8.242 -13.465 -6.619 1.00 84.44 90 ASP A N 1
ATOM 758 C CA . ASP A 1 90 ? -9.490 -13.302 -5.870 1.00 84.44 90 ASP A CA 1
ATOM 759 C C . ASP A 1 90 ? -9.699 -14.358 -4.763 1.00 84.44 90 ASP A C 1
ATOM 761 O O . ASP A 1 90 ? -10.478 -14.130 -3.841 1.00 84.44 90 ASP A O 1
ATOM 765 N N . GLU A 1 91 ? -8.962 -15.471 -4.809 1.00 85.56 91 GLU A N 1
ATOM 766 C CA . GLU A 1 91 ? -8.846 -16.492 -3.762 1.00 85.56 91 GLU A CA 1
ATOM 767 C C . GLU A 1 91 ? -8.550 -15.886 -2.382 1.00 85.56 91 GLU A C 1
ATOM 769 O O . GLU A 1 91 ? -9.187 -16.281 -1.403 1.00 85.56 91 GLU A O 1
ATOM 774 N N . PHE A 1 92 ? -7.653 -14.896 -2.297 1.00 83.88 92 PHE A N 1
ATOM 775 C CA . PHE A 1 92 ? -7.357 -14.202 -1.040 1.00 83.88 92 PHE A CA 1
ATOM 776 C C . PHE A 1 92 ? -8.607 -13.520 -0.477 1.00 83.88 92 PHE A C 1
ATOM 778 O O . PHE A 1 92 ? -8.981 -13.740 0.675 1.00 83.88 92 PHE A O 1
ATOM 785 N N . VAL A 1 93 ? -9.299 -12.743 -1.315 1.00 86.25 93 VAL A N 1
ATOM 786 C CA . VAL A 1 93 ? -10.496 -11.990 -0.917 1.00 86.25 93 VAL A CA 1
ATOM 787 C C . VAL A 1 93 ? -11.636 -12.934 -0.542 1.00 86.25 93 VAL A C 1
ATOM 789 O O . VAL A 1 93 ? -12.285 -12.721 0.479 1.00 86.25 93 VAL A O 1
ATOM 792 N N . LYS A 1 94 ? -11.859 -13.999 -1.323 1.00 88.69 94 LYS A N 1
ATOM 793 C CA . LYS A 1 94 ? -12.868 -15.029 -1.025 1.00 88.69 94 LYS A CA 1
ATOM 794 C C . LYS A 1 94 ? -12.597 -15.683 0.328 1.00 88.69 94 LYS A C 1
ATOM 796 O O . LYS A 1 94 ? -13.475 -15.691 1.182 1.00 88.69 94 LYS A O 1
ATOM 801 N N . THR A 1 95 ? -11.358 -16.120 0.555 1.00 86.50 95 THR A N 1
ATOM 802 C CA . THR A 1 95 ? -10.950 -16.740 1.823 1.00 86.50 95 THR A CA 1
ATOM 803 C C . THR A 1 95 ? -11.123 -15.774 2.991 1.00 86.50 95 THR A C 1
ATOM 805 O O . THR A 1 95 ? -11.602 -16.165 4.048 1.00 86.50 95 THR A O 1
ATOM 808 N N . TRP A 1 96 ? -10.753 -14.503 2.816 1.00 87.19 96 TRP A N 1
ATOM 809 C CA . TRP A 1 96 ? -10.877 -13.484 3.856 1.00 87.19 96 TRP A CA 1
ATOM 810 C C . TRP A 1 96 ? -12.337 -13.188 4.223 1.00 87.19 96 TRP A C 1
ATOM 812 O O . TRP A 1 96 ? -12.643 -13.043 5.401 1.00 87.19 96 TRP A O 1
ATOM 822 N N . ILE A 1 97 ? -13.246 -13.159 3.243 1.00 87.25 97 ILE A N 1
ATOM 823 C CA . ILE A 1 97 ? -14.691 -12.994 3.478 1.00 87.25 97 ILE A CA 1
ATOM 824 C C . ILE A 1 97 ? -15.292 -14.203 4.207 1.00 87.25 97 ILE A C 1
ATOM 826 O O . ILE A 1 97 ? -16.212 -14.039 5.004 1.00 87.25 97 ILE A O 1
ATOM 830 N N . GLU A 1 98 ? -14.787 -15.402 3.930 1.00 81.12 98 GLU A N 1
ATOM 831 C CA . GLU A 1 98 ? -15.277 -16.659 4.506 1.00 81.12 98 GLU A CA 1
ATOM 832 C C . GLU A 1 98 ? -14.719 -16.959 5.906 1.00 81.12 98 GLU A C 1
ATOM 834 O O . GLU A 1 98 ? -15.202 -17.881 6.569 1.00 81.12 98 GLU A O 1
ATOM 839 N N . LYS A 1 99 ? -13.722 -16.199 6.382 1.00 70.38 99 LYS A N 1
ATOM 840 C CA . LYS A 1 99 ? -13.231 -16.331 7.756 1.00 70.38 99 LYS A CA 1
ATOM 841 C C . LYS A 1 99 ? -14.340 -15.934 8.754 1.00 70.38 99 LYS A C 1
ATOM 843 O O . LYS A 1 99 ? -14.980 -14.899 8.555 1.00 70.38 99 LYS A O 1
ATOM 848 N N . PRO A 1 100 ? -14.579 -16.758 9.792 1.00 58.94 100 PRO A N 1
ATOM 849 C CA . PRO A 1 100 ? -15.686 -16.580 10.733 1.00 58.94 100 PRO A CA 1
ATOM 850 C C . PRO A 1 100 ? -15.608 -15.287 11.556 1.00 58.94 100 PRO A C 1
ATOM 852 O O . PRO A 1 100 ? -14.485 -14.809 11.835 1.00 58.94 100 PRO A O 1
#

pLDDT: mean 86.22, std 8.78, range [58.94, 97.94]

InterPro domains:
  IPR001503 Glycosyl transferase family 10 [PTHR48438] (1-91)
  IPR038577 GT10-like, C-terminal domain superfamily [G3DSA:3.40.50.11660] (1-45)
  IPR055270 Fucosyltransferase, C-terminal [PF00852] (1-80)

Mean predicted aligned error: 7.69 Å

Secondary structure (DSSP, 8-state):
--TTSS--GGGSSSHHHHHHHHHHHHH-HHHHHHTTGGGGS---PPPTTBTTB--HHHHHHHHHH-SS------S-HHHHHHHTS----HHHHHHHHH--

Foldseek 3Di:
DQPLLDDDLVVDLAPVRVVVVVVVLVVDVVNVCVSCVSVVDDDDDQPDPHVVDHDPVVVVVVQVVDPDHDDDDDVDPVCCVVPPVPDDDCVVVVVRNPRD

Solvent-accessible surface area (backbone atoms only — not comparable to full-atom values): 6442 Å² total; per-residue (Å²): 129,67,72,54,66,70,84,66,76,85,82,39,71,21,65,64,59,45,50,53,52,51,54,51,35,72,73,32,64,68,66,44,51,53,46,51,50,52,78,77,55,92,73,84,69,77,52,92,66,34,90,98,45,63,57,72,65,62,56,49,51,52,60,73,67,42,92,79,64,83,86,79,82,72,92,47,62,64,61,42,53,76,74,66,62,79,64,87,56,69,65,58,58,53,54,40,66,69,36,118

Organism: Strongylus vulgaris (NCBI:txid40348)

Radius of gyration: 20.13 Å; Cα contacts (8 Å, |Δi|>4): 43; chains: 1; bounding box: 40×30×45 Å

Sequence (100 aa):
MPPHSFIAMDDYNSPKEMAEHLKQLESDKKAYAEYFAWRKGMWTAAPWNAPGYRNGFCRLCERLWEEEPQQNVIEDVWAWFDRESQCERDEFVKTWIEKP